Protein AF-A0A7G8WQP8-F1 (afdb_monomer_lite)

Sequence (49 aa):
MTRFRRAAQARRQRREEYRNSIHYAIAHATSERERNDLTMLAGEQGVLL

Structure (mmCIF, N/CA/C/O backbone):
data_AF-A0A7G8WQP8-F1
#
_entry.id   AF-A0A7G8WQP8-F1
#
loop_
_atom_site.group_PDB
_atom_site.id
_atom_site.type_symbol
_atom_site.label_atom_id
_atom_site.label_alt_id
_atom_site.label_comp_id
_atom_site.label_asym_id
_atom_site.label_entity_id
_atom_site.label_seq_id
_atom_site.pdbx_PDB_ins_code
_atom_site.Cartn_x
_atom_site.Cartn_y
_atom_site.Cartn_z
_atom_site.occupancy
_atom_site.B_iso_or_equiv
_atom_site.auth_seq_id
_atom_site.auth_comp_id
_atom_site.auth_asym_id
_atom_site.auth_atom_id
_atom_site.pdbx_PDB_model_num
ATOM 1 N N . MET A 1 1 ? -18.793 -2.405 29.007 1.00 56.72 1 MET A N 1
ATOM 2 C CA . MET A 1 1 ? -17.787 -1.509 28.374 1.00 56.72 1 MET A CA 1
ATOM 3 C C . MET A 1 1 ? -16.844 -2.189 27.355 1.00 56.72 1 MET A C 1
ATOM 5 O O . MET A 1 1 ? -15.881 -1.574 26.921 1.00 56.72 1 MET A O 1
ATOM 9 N N . THR A 1 2 ? -17.109 -3.412 26.876 1.00 62.72 2 THR A N 1
ATOM 10 C CA . THR A 1 2 ? -16.181 -4.174 26.001 1.00 62.72 2 THR A CA 1
ATOM 11 C C . THR A 1 2 ? -16.411 -4.014 24.488 1.00 62.72 2 THR A C 1
ATOM 13 O O . THR A 1 2 ? -15.475 -4.194 23.709 1.00 62.72 2 THR A O 1
ATOM 16 N N . ARG A 1 3 ? -17.620 -3.640 24.041 1.00 63.94 3 ARG A N 1
ATOM 17 C CA . ARG A 1 3 ? -17.965 -3.529 22.604 1.00 63.94 3 ARG A CA 1
ATOM 18 C C . ARG A 1 3 ? -17.206 -2.410 21.874 1.00 63.94 3 ARG A C 1
ATOM 20 O O . ARG A 1 3 ? -16.693 -2.637 20.781 1.00 63.94 3 ARG A O 1
ATOM 27 N N . PHE A 1 4 ? -17.057 -1.240 22.497 1.00 69.19 4 PHE A N 1
ATOM 28 C CA . PHE A 1 4 ? -16.328 -0.107 21.908 1.00 69.19 4 PHE A CA 1
ATOM 29 C C . PHE A 1 4 ? -14.834 -0.394 21.722 1.00 69.19 4 PHE A C 1
ATOM 31 O O . PHE A 1 4 ? -14.265 -0.035 20.692 1.00 69.19 4 PHE A O 1
ATOM 38 N N . ARG A 1 5 ? -14.216 -1.115 22.668 1.00 72.56 5 ARG A N 1
ATOM 39 C CA . ARG A 1 5 ? -12.805 -1.521 22.587 1.00 72.56 5 ARG A CA 1
ATOM 40 C C . ARG A 1 5 ? -12.555 -2.455 21.399 1.00 72.56 5 ARG A C 1
ATOM 42 O O . ARG A 1 5 ? -11.603 -2.234 20.657 1.00 72.56 5 ARG A O 1
ATOM 49 N N . ARG A 1 6 ? -13.453 -3.420 21.156 1.00 76.69 6 ARG A N 1
ATOM 50 C CA . ARG A 1 6 ? -13.383 -4.314 19.983 1.00 76.69 6 ARG A CA 1
ATOM 51 C C . ARG A 1 6 ? -13.538 -3.554 18.662 1.00 76.69 6 ARG A C 1
ATOM 53 O O . ARG A 1 6 ? -12.767 -3.783 17.738 1.00 76.69 6 ARG A O 1
ATOM 60 N N . ALA A 1 7 ? -14.475 -2.606 18.583 1.00 82.00 7 ALA A N 1
ATOM 61 C CA . ALA A 1 7 ? -14.674 -1.798 17.377 1.00 82.00 7 ALA A CA 1
ATOM 62 C C . ALA A 1 7 ? -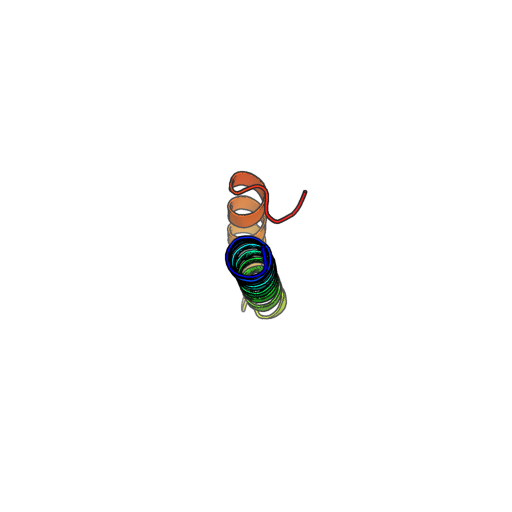13.481 -0.869 17.077 1.00 82.00 7 ALA A C 1
ATOM 64 O O . ALA A 1 7 ? -13.099 -0.701 15.921 1.00 82.00 7 ALA A O 1
ATOM 65 N N . ALA A 1 8 ? -12.874 -0.269 18.105 1.00 82.81 8 ALA A N 1
ATOM 66 C CA . ALA A 1 8 ? -11.663 0.536 17.949 1.00 82.81 8 ALA A CA 1
ATOM 67 C C . ALA A 1 8 ? -10.467 -0.315 17.493 1.00 82.81 8 ALA A C 1
ATOM 69 O O . ALA A 1 8 ? -9.745 0.087 16.582 1.00 82.81 8 ALA A O 1
ATOM 70 N N . GLN A 1 9 ? -10.300 -1.511 18.065 1.00 87.25 9 GLN A N 1
ATOM 71 C CA . GLN A 1 9 ? -9.248 -2.451 17.677 1.00 87.25 9 GLN A CA 1
ATOM 72 C C . GLN A 1 9 ? -9.406 -2.920 16.224 1.00 87.25 9 GLN A C 1
ATOM 74 O O . GLN A 1 9 ? -8.454 -2.829 15.459 1.00 87.25 9 GLN A O 1
ATOM 79 N N . ALA A 1 10 ? -10.617 -3.294 15.802 1.00 90.69 10 ALA A N 1
ATOM 80 C CA . ALA A 1 10 ? -10.892 -3.687 14.417 1.00 90.69 10 ALA A CA 1
ATOM 81 C C . ALA A 1 10 ? -10.645 -2.549 13.406 1.00 90.69 10 ALA A C 1
ATOM 83 O O . ALA A 1 10 ? -10.258 -2.787 12.265 1.00 90.69 10 ALA A O 1
ATOM 84 N N . ARG A 1 11 ? -10.860 -1.285 13.798 1.00 90.62 11 ARG A N 1
ATOM 85 C CA . ARG A 1 11 ? -10.502 -0.131 12.952 1.00 90.62 11 ARG A CA 1
ATOM 86 C C . ARG A 1 11 ? -8.991 0.054 12.837 1.00 90.62 11 ARG A C 1
ATOM 88 O O . ARG A 1 11 ? -8.529 0.380 11.752 1.00 90.62 11 ARG A O 1
ATOM 95 N N . ARG A 1 12 ? -8.241 -0.140 13.927 1.00 90.88 12 ARG A N 1
ATOM 96 C CA . ARG A 1 12 ? -6.770 -0.080 13.900 1.00 90.88 12 ARG A CA 1
ATOM 97 C C . ARG A 1 12 ? -6.193 -1.185 13.022 1.00 90.88 12 ARG A C 1
ATOM 99 O O . ARG A 1 12 ? -5.419 -0.877 12.129 1.00 90.88 12 ARG A O 1
ATOM 106 N N . GLN A 1 13 ? -6.662 -2.416 13.209 1.00 94.31 13 GLN A N 1
ATOM 107 C CA . GLN A 1 13 ? -6.231 -3.565 12.418 1.00 94.31 13 GLN A CA 1
ATOM 108 C C . GLN A 1 13 ? -6.466 -3.345 10.918 1.00 94.31 13 GLN A C 1
ATOM 110 O O . GLN A 1 13 ? -5.539 -3.489 10.135 1.00 94.31 13 GLN A O 1
ATOM 115 N N . ARG A 1 14 ? -7.657 -2.884 10.511 1.00 93.62 14 ARG A N 1
ATOM 116 C CA . ARG A 1 14 ? -7.927 -2.592 9.092 1.00 93.62 14 ARG A CA 1
ATOM 117 C C . ARG A 1 14 ? -7.025 -1.503 8.509 1.00 93.62 14 ARG A C 1
ATOM 119 O O . ARG A 1 14 ? -6.665 -1.581 7.342 1.00 93.62 14 ARG A O 1
ATOM 126 N N . ARG A 1 15 ? -6.661 -0.483 9.296 1.00 93.00 15 ARG A N 1
ATOM 127 C CA . ARG A 1 15 ? -5.703 0.548 8.851 1.00 93.00 15 ARG A CA 1
ATOM 128 C C . ARG A 1 15 ? -4.302 -0.029 8.669 1.00 93.00 15 ARG A C 1
ATOM 130 O O . ARG A 1 15 ? -3.605 0.360 7.742 1.00 93.00 15 ARG A O 1
ATOM 137 N N . GLU A 1 16 ? -3.904 -0.944 9.543 1.00 94.81 16 GLU A N 1
ATOM 138 C CA . GLU A 1 16 ? -2.615 -1.624 9.460 1.00 94.81 16 GLU A CA 1
ATOM 139 C C . GLU A 1 16 ? -2.552 -2.583 8.266 1.00 94.81 16 GLU A C 1
ATOM 141 O O . GLU A 1 16 ? -1.609 -2.515 7.486 1.00 94.81 16 GLU A O 1
ATOM 146 N N . GLU A 1 17 ? -3.591 -3.393 8.058 1.00 95.94 17 GLU A N 1
ATOM 147 C CA . GLU A 1 17 ? -3.744 -4.249 6.874 1.00 95.94 17 GLU A CA 1
ATOM 148 C C . GLU A 1 17 ? -3.721 -3.420 5.585 1.00 95.94 17 GLU A C 1
ATOM 150 O O . GLU A 1 17 ? -3.005 -3.760 4.643 1.00 95.94 17 GLU A O 1
ATOM 155 N N . TYR A 1 18 ? -4.432 -2.287 5.571 1.00 94.25 18 TYR A N 1
ATOM 156 C CA . TYR A 1 18 ? -4.416 -1.356 4.448 1.00 94.25 18 TYR A CA 1
ATOM 157 C C . TYR A 1 18 ? -3.002 -0.842 4.155 1.00 94.25 18 TYR A C 1
ATOM 159 O O . TYR A 1 18 ? -2.505 -1.011 3.042 1.00 94.25 18 TYR A O 1
ATOM 167 N N . ARG A 1 19 ? -2.306 -0.297 5.161 1.00 95.19 19 ARG A 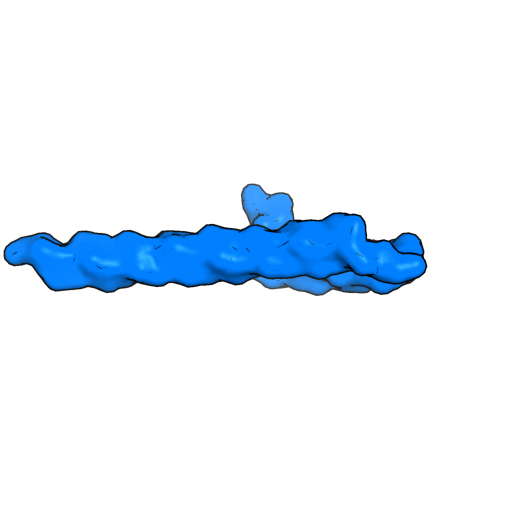N 1
ATOM 168 C CA . ARG A 1 19 ? -0.926 0.190 5.010 1.00 95.19 19 ARG A CA 1
ATOM 169 C C . ARG A 1 19 ? 0.019 -0.907 4.518 1.00 95.19 19 ARG A C 1
ATOM 171 O O . ARG A 1 19 ? 0.819 -0.671 3.618 1.00 95.19 19 ARG A O 1
ATOM 178 N N . ASN A 1 20 ? -0.097 -2.112 5.071 1.00 96.06 20 ASN A N 1
ATOM 179 C CA . ASN A 1 20 ? 0.739 -3.243 4.679 1.00 96.06 20 ASN A CA 1
ATOM 180 C C . ASN A 1 20 ? 0.501 -3.646 3.218 1.00 96.06 20 ASN A C 1
ATOM 182 O O . ASN A 1 20 ? 1.461 -3.9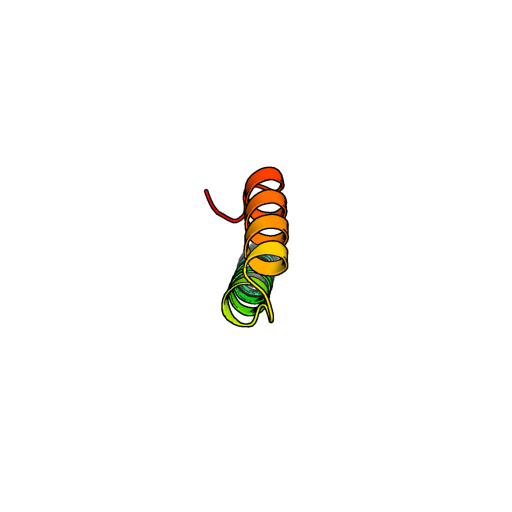53 2.516 1.00 96.06 20 ASN A O 1
ATOM 186 N N . SER A 1 21 ? -0.746 -3.593 2.737 1.00 97.00 21 SER A N 1
ATOM 187 C CA . SER A 1 21 ? -1.059 -3.879 1.331 1.00 97.00 21 SER A CA 1
ATOM 188 C C . SER A 1 21 ? -0.427 -2.866 0.366 1.00 97.00 21 SER A C 1
ATOM 190 O O . SER A 1 21 ? 0.122 -3.261 -0.660 1.00 97.00 21 SER A O 1
ATOM 192 N N . ILE A 1 22 ? -0.406 -1.580 0.733 1.00 96.38 22 ILE A N 1
ATOM 193 C CA . ILE A 1 22 ? 0.259 -0.526 -0.046 1.00 96.38 22 ILE A CA 1
ATOM 194 C C . ILE A 1 22 ? 1.775 -0.735 -0.080 1.00 96.38 22 ILE A C 1
ATOM 196 O O . ILE A 1 22 ? 2.375 -0.710 -1.153 1.00 96.38 22 ILE A O 1
ATOM 200 N N . HIS A 1 23 ? 2.398 -1.004 1.071 1.00 96.12 23 HIS A N 1
ATOM 201 C CA . HIS A 1 23 ? 3.832 -1.307 1.121 1.00 96.12 23 HIS A CA 1
ATOM 202 C C . HIS A 1 23 ? 4.186 -2.535 0.280 1.00 96.12 23 HIS A C 1
ATOM 204 O O . HIS A 1 23 ? 5.196 -2.528 -0.422 1.00 96.12 23 HIS A O 1
ATOM 210 N N . TYR A 1 24 ? 3.346 -3.571 0.320 1.00 97.69 24 TYR A N 1
ATOM 211 C CA . TYR A 1 24 ? 3.529 -4.764 -0.497 1.00 97.69 24 TYR A CA 1
ATOM 212 C C . TYR A 1 24 ? 3.494 -4.432 -1.993 1.00 97.69 24 TYR A C 1
ATOM 214 O O . TYR A 1 24 ? 4.399 -4.845 -2.715 1.00 97.69 24 TYR A O 1
ATOM 222 N N . ALA A 1 25 ? 2.507 -3.650 -2.442 1.00 97.62 25 ALA A N 1
ATOM 223 C CA . ALA A 1 25 ? 2.384 -3.239 -3.839 1.00 97.62 25 ALA A CA 1
ATOM 224 C C . ALA A 1 25 ? 3.599 -2.426 -4.318 1.00 97.62 25 ALA A C 1
ATOM 226 O O . ALA A 1 25 ? 4.151 -2.721 -5.372 1.00 97.62 25 ALA A O 1
ATOM 227 N N . ILE A 1 26 ? 4.072 -1.460 -3.521 1.00 97.12 26 ILE A N 1
ATOM 228 C CA . ILE A 1 26 ? 5.266 -0.660 -3.847 1.00 97.12 26 ILE A CA 1
ATOM 229 C C . ILE A 1 26 ? 6.515 -1.550 -3.939 1.00 97.12 26 ILE A C 1
ATOM 231 O O . ILE A 1 26 ? 7.312 -1.405 -4.865 1.00 97.12 26 ILE A O 1
ATOM 235 N N . ALA A 1 27 ? 6.688 -2.482 -2.995 1.00 97.50 27 ALA A N 1
ATOM 236 C CA . ALA A 1 27 ? 7.848 -3.372 -2.952 1.00 97.50 27 ALA A CA 1
ATOM 237 C C . ALA A 1 27 ? 7.893 -4.376 -4.118 1.00 97.50 27 ALA A C 1
ATOM 239 O O . ALA A 1 27 ? 8.979 -4.801 -4.504 1.00 97.50 27 ALA A O 1
ATOM 240 N N . HIS A 1 28 ? 6.733 -4.742 -4.672 1.00 98.44 28 HIS A N 1
ATOM 241 C CA . HIS A 1 28 ? 6.602 -5.705 -5.773 1.00 98.44 28 HIS A CA 1
ATOM 242 C C . HIS A 1 28 ? 6.280 -5.045 -7.120 1.00 98.44 28 HIS A C 1
ATOM 244 O O . HIS A 1 28 ? 5.926 -5.742 -8.070 1.00 98.44 28 HIS A O 1
ATOM 250 N N . ALA A 1 29 ? 6.404 -3.719 -7.217 1.00 98.19 29 ALA A N 1
ATOM 251 C CA . ALA A 1 29 ? 6.237 -3.006 -8.474 1.00 98.19 29 ALA A CA 1
ATOM 252 C C . ALA A 1 29 ? 7.212 -3.547 -9.533 1.00 98.19 29 ALA A C 1
ATOM 254 O O . ALA A 1 29 ? 8.400 -3.752 -9.275 1.00 98.19 29 ALA A O 1
ATOM 255 N N . THR A 1 30 ? 6.707 -3.758 -10.743 1.00 98.00 30 THR A N 1
ATOM 256 C CA . THR A 1 30 ? 7.447 -4.364 -11.858 1.00 98.00 30 THR A CA 1
ATOM 257 C C . THR A 1 30 ? 8.329 -3.362 -12.599 1.00 98.00 30 THR A C 1
ATOM 259 O O . THR A 1 30 ? 9.208 -3.747 -13.370 1.00 98.00 30 THR A O 1
ATOM 262 N N . SER A 1 31 ? 8.117 -2.064 -12.362 1.00 98.38 31 SER A N 1
ATOM 263 C CA . SER A 1 31 ? 8.912 -0.985 -12.940 1.00 98.38 31 SER A CA 1
ATOM 264 C C . SER A 1 31 ? 9.134 0.155 -11.951 1.00 98.38 31 SER A C 1
ATOM 266 O O . SER A 1 31 ? 8.356 0.374 -11.022 1.00 98.38 31 SER A O 1
ATOM 268 N N . GLU A 1 32 ? 10.187 0.935 -12.187 1.00 97.75 32 GLU A N 1
ATOM 269 C CA . GLU A 1 32 ? 10.455 2.147 -11.413 1.00 97.75 32 GLU A CA 1
ATOM 270 C C . GLU A 1 32 ? 9.334 3.184 -11.553 1.00 97.75 32 GLU A C 1
ATOM 272 O O . GLU A 1 32 ? 8.974 3.830 -10.572 1.00 97.75 32 GLU A O 1
ATOM 277 N N . ARG A 1 33 ? 8.729 3.297 -12.743 1.00 98.00 33 ARG A N 1
ATOM 278 C CA . ARG A 1 33 ? 7.578 4.178 -12.967 1.00 98.00 33 ARG A CA 1
ATOM 279 C C . ARG A 1 33 ? 6.386 3.769 -12.104 1.00 98.00 33 ARG A C 1
ATOM 281 O O . ARG A 1 33 ? 5.865 4.600 -11.376 1.00 98.00 33 ARG A O 1
ATOM 288 N N . GLU A 1 34 ? 6.008 2.493 -12.141 1.00 97.88 34 GLU A N 1
ATOM 289 C CA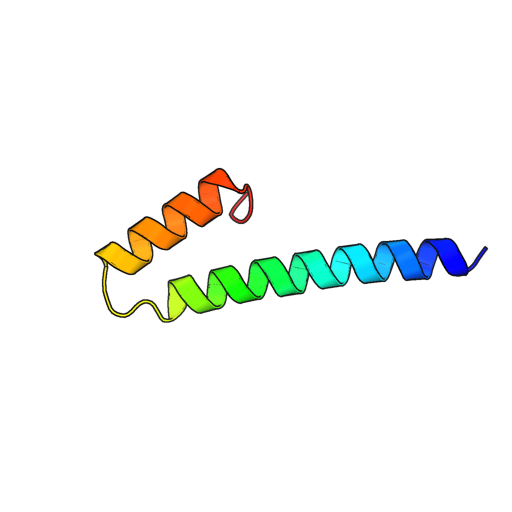 . GLU A 1 34 ? 4.914 1.953 -11.325 1.00 97.88 34 GLU A CA 1
ATOM 290 C C . GLU A 1 34 ? 5.179 2.156 -9.828 1.00 97.88 34 GLU A C 1
ATOM 292 O O . GLU A 1 34 ? 4.305 2.611 -9.095 1.00 97.88 34 GLU A O 1
ATOM 297 N N . ARG A 1 35 ? 6.412 1.898 -9.377 1.00 97.88 35 ARG A N 1
ATOM 298 C CA . ARG A 1 35 ? 6.821 2.146 -7.991 1.00 97.88 35 ARG A CA 1
ATOM 299 C C . ARG A 1 35 ? 6.643 3.614 -7.600 1.00 97.88 35 ARG A C 1
ATOM 301 O O . ARG A 1 35 ? 6.157 3.894 -6.503 1.00 97.88 35 ARG A O 1
ATOM 308 N N . ASN A 1 36 ? 7.035 4.542 -8.472 1.00 97.94 36 ASN A N 1
ATOM 309 C CA . ASN A 1 36 ? 6.926 5.980 -8.225 1.00 97.94 36 ASN A CA 1
ATOM 310 C C . ASN A 1 36 ? 5.461 6.438 -8.200 1.00 97.94 36 ASN A C 1
ATOM 312 O O . ASN A 1 36 ? 5.078 7.157 -7.279 1.00 97.94 36 ASN A O 1
ATOM 316 N N . ASP A 1 37 ? 4.637 5.963 -9.137 1.00 97.88 37 ASP A N 1
ATOM 317 C CA . ASP A 1 37 ? 3.202 6.263 -9.193 1.00 97.88 37 ASP A CA 1
ATOM 318 C C . ASP A 1 37 ? 2.490 5.760 -7.922 1.00 97.88 37 ASP A C 1
ATOM 320 O O . ASP A 1 37 ? 1.752 6.505 -7.275 1.00 97.88 37 ASP A O 1
ATOM 324 N N . LEU A 1 38 ? 2.775 4.525 -7.492 1.00 97.44 38 LEU A N 1
ATOM 325 C CA . LEU A 1 38 ? 2.227 3.954 -6.255 1.00 97.44 38 LEU A CA 1
ATOM 326 C C . LEU A 1 38 ? 2.704 4.699 -5.002 1.00 97.44 38 LEU A C 1
ATOM 328 O O . LEU A 1 38 ? 1.915 4.927 -4.086 1.00 97.44 38 LEU A O 1
ATOM 332 N N . THR A 1 39 ? 3.977 5.101 -4.954 1.00 96.56 39 THR A N 1
ATOM 333 C CA . THR A 1 39 ? 4.532 5.878 -3.832 1.00 96.56 39 THR A CA 1
ATOM 334 C C . THR A 1 39 ? 3.870 7.252 -3.734 1.00 96.56 39 THR A C 1
ATOM 336 O O . THR A 1 39 ? 3.510 7.683 -2.639 1.00 96.56 39 THR A O 1
ATOM 339 N N . MET A 1 40 ? 3.655 7.920 -4.870 1.00 96.94 40 MET A N 1
ATOM 340 C CA . MET A 1 40 ? 2.964 9.208 -4.929 1.00 96.94 40 MET A CA 1
ATOM 341 C C . MET A 1 40 ? 1.517 9.081 -4.439 1.00 96.94 40 MET A C 1
ATOM 343 O O . MET A 1 40 ? 1.122 9.793 -3.517 1.00 96.94 40 MET A O 1
ATOM 347 N N . LEU A 1 41 ? 0.763 8.109 -4.965 1.00 96.00 41 LEU A N 1
ATOM 348 C CA . LEU A 1 41 ? -0.616 7.837 -4.542 1.00 96.00 41 LEU A CA 1
ATOM 349 C C . LEU A 1 41 ? -0.712 7.495 -3.047 1.00 96.00 41 LEU A C 1
ATOM 351 O O . LEU A 1 41 ? -1.636 7.931 -2.361 1.00 96.00 41 LEU A O 1
ATOM 355 N N . ALA A 1 42 ? 0.242 6.728 -2.517 1.00 95.25 42 ALA A N 1
ATOM 356 C CA . ALA A 1 42 ? 0.304 6.408 -1.094 1.00 95.25 42 ALA A CA 1
ATOM 357 C C . ALA A 1 42 ? 0.584 7.651 -0.228 1.00 95.25 42 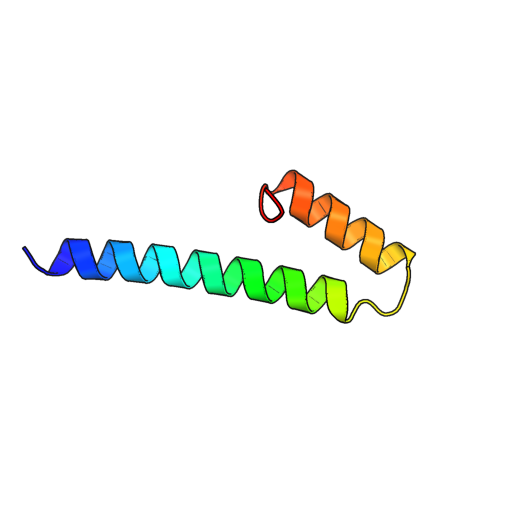ALA A C 1
ATOM 359 O O . ALA A 1 42 ? 0.018 7.785 0.861 1.00 95.25 42 ALA A O 1
ATOM 360 N N . GLY A 1 43 ? 1.423 8.568 -0.718 1.00 95.12 43 GLY A N 1
ATOM 361 C CA . GLY A 1 43 ? 1.684 9.865 -0.095 1.00 95.12 43 GLY A CA 1
ATOM 362 C C . GLY A 1 43 ? 0.442 10.759 -0.049 1.00 95.12 43 GLY A C 1
ATOM 363 O O . GLY A 1 43 ? 0.098 11.260 1.019 1.00 95.12 43 GLY A O 1
ATOM 364 N N . GLU A 1 44 ? -0.284 10.891 -1.165 1.00 95.19 44 GLU A N 1
ATOM 365 C CA . GLU A 1 44 ? -1.530 11.678 -1.259 1.00 95.19 44 GLU A CA 1
ATOM 366 C C . GLU A 1 44 ? -2.617 11.191 -0.292 1.00 95.19 44 GLU A C 1
ATOM 368 O O . GLU A 1 44 ? -3.418 11.972 0.220 1.00 95.19 44 GLU A O 1
ATOM 373 N N . GLN A 1 45 ? -2.623 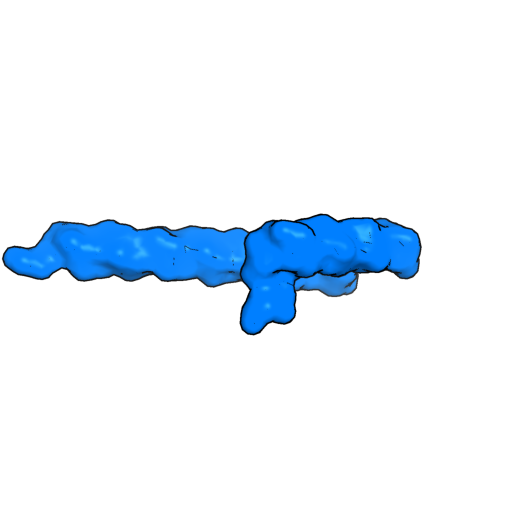9.892 0.000 1.00 90.31 45 GLN A N 1
ATOM 374 C CA . GLN A 1 45 ? -3.566 9.275 0.928 1.00 90.31 45 GLN A CA 1
ATOM 375 C C . GLN A 1 45 ? -3.100 9.296 2.392 1.00 90.31 45 GLN A C 1
ATOM 377 O O . GLN A 1 45 ? -3.813 8.803 3.269 1.00 90.31 45 GLN A O 1
ATOM 382 N N . GLY A 1 46 ? -1.912 9.844 2.673 1.00 91.50 46 GLY A N 1
ATOM 383 C CA . GLY A 1 46 ? -1.341 9.914 4.018 1.00 91.50 46 GLY A CA 1
ATOM 384 C C . GLY A 1 46 ? -0.945 8.553 4.595 1.00 91.50 46 GLY A C 1
ATOM 385 O O . GLY A 1 46 ? -0.955 8.379 5.810 1.00 91.50 46 GLY A O 1
ATOM 386 N N . VAL A 1 47 ? -0.639 7.569 3.742 1.00 89.31 47 VAL A N 1
ATOM 387 C CA . VAL A 1 47 ? -0.235 6.214 4.164 1.00 89.31 47 VAL A CA 1
ATOM 388 C C . VAL A 1 47 ? 1.246 6.163 4.560 1.00 89.31 47 VAL A C 1
ATOM 390 O O . VAL A 1 47 ? 1.620 5.350 5.405 1.00 89.31 47 VAL A O 1
ATOM 393 N N . LEU A 1 48 ? 2.069 7.029 3.956 1.00 80.75 48 LEU A N 1
ATOM 394 C CA . LEU A 1 48 ? 3.525 7.103 4.150 1.00 80.75 48 LEU A CA 1
ATOM 395 C C . LEU A 1 48 ? 3.974 8.150 5.195 1.00 80.75 48 LEU A C 1
ATOM 397 O O . LEU A 1 48 ? 5.176 8.355 5.356 1.00 80.75 48 LEU A O 1
ATOM 401 N N . LEU A 1 49 ? 3.029 8.811 5.876 1.00 66.88 49 LEU A N 1
ATOM 402 C CA . LEU A 1 49 ? 3.264 9.760 6.978 1.00 66.88 49 LEU A CA 1
ATOM 403 C C . LEU A 1 49 ? 3.094 9.064 8.336 1.00 66.88 49 LEU A C 1
ATOM 405 O O . LEU A 1 49 ? 3.869 9.393 9.261 1.00 66.88 49 LEU A O 1
#

Secondary structure (DSSP, 8-state):
--HHHHHHHHHHHHHHHHHHHHHHHHHT-SSHHHHHHHHHHHHHTTS--

pLDDT: mean 90.5, std 10.71, range [56.72, 98.44]

Foldseek 3Di:
DVPVVVVVVVVVVVLVVVLVVLVVQLVPPPDPVSNVVSVVVCVVVVSVD

Radius of gyration: 14.36 Å; chains: 1; bounding box: 28×17×41 Å